Protein AF-A0A7V1MIM7-F1 (afdb_monomer)

Solvent-accessible surface area (backbone atoms only — not comparable to full-atom values): 6829 Å² total; per-residue (Å²): 138,88,78,86,82,73,76,49,73,64,59,56,59,68,43,43,69,55,54,52,49,53,50,52,50,54,49,50,52,48,52,52,50,52,51,54,49,52,50,52,53,50,52,49,53,52,54,48,50,62,66,38,64,39,76,46,80,47,79,52,63,40,91,90,75,66,45,70,33,32,37,33,34,32,40,29,71,54,37,43,52,69,46,45,54,48,16,46,55,50,18,54,52,48,23,72,74,68,77,45,57,48,42,24,21,58,46,51,81,45,67,39,74,66,21,54,51,51,21,62,74,73,64,41,77

Foldseek 3Di:
DDDDPCPDVVVVVVCVVVVVVVVVVVVVVVVVVVVVVVVVVVVVVVVLVVVFFDWDKDWAADPPPRFTEIEIEGEGQEADLVSLVVQLVVQVVVCVVPVGHYAGEYYHPYYDPRNVVNCVVSVYD

Radius of gyration: 30.37 Å; Cα contacts (8 Å, |Δi|>4): 146; chains: 1; bounding box: 54×40×95 Å

Nearest PDB structures (foldseek):
  5gkj-assembly1_B  TM=6.111E-01  e=5.422E-03  Thermococcus kodakarensis KOD1
  2vld-assembly1_B  TM=5.966E-01  e=1.556E-02  Pyrococcus abyssi
  8j4z-assembly1_J  TM=4.883E-01  e=6.646E-01  Homo sapiens
  2ook-assembly1_B  TM=3.977E-01  e=3.015E-01  Shewanella frigidimarina NCIMB 400
  8dgf-assembly1_C  TM=4.183E-01  e=8.098E-01  Escherichia coli

Sequence (125 aa):
MGVSASFSSTEELLALPGLMRELAEVQRRIVEQLSMLGEQVRALAEAQRRTEEQVRVLRGRRWTDDAEAYLIAEVSVGIGEDDVERAVRRAELLHRAIERPVIAAVAGRGITPQASALAREYGVW

Secondary structure (DSSP, 8-state):
--------HHHHHHHHHHHHHHHHHHHHHHHHHHHHHHHHHHHHHHHHHHHH-EEEEEEEE-TTT--EEEEEEEE-SSB-HHHHHHHHHHHHHHHHHHTS-EEEEEESS-B-HHHHHHHHHHT--

pLDDT: mean 88.86, std 13.01, range [38.78, 98.12]

Structure (mmCIF, N/CA/C/O backbone):
data_AF-A0A7V1MIM7-F1
#
_entry.id   AF-A0A7V1MIM7-F1
#
loop_
_atom_site.group_PDB
_atom_site.id
_atom_site.type_symbol
_atom_site.label_atom_id
_atom_site.label_alt_id
_atom_site.label_comp_id
_atom_site.label_asym_id
_atom_site.label_entity_id
_atom_site.label_seq_id
_atom_site.pdbx_PDB_ins_code
_atom_site.Cartn_x
_atom_site.Cartn_y
_atom_site.Cartn_z
_atom_site.occupancy
_atom_site.B_iso_or_equiv
_atom_site.auth_seq_id
_atom_site.auth_comp_id
_atom_site.auth_asym_id
_atom_site.auth_atom_id
_atom_site.pdbx_PDB_model_num
ATOM 1 N N . MET A 1 1 ? -34.531 23.961 67.089 1.00 38.78 1 MET A N 1
ATOM 2 C CA . MET A 1 1 ? -35.278 23.542 65.884 1.00 38.78 1 MET A CA 1
ATOM 3 C C . MET A 1 1 ? -34.249 23.446 64.762 1.00 38.78 1 MET A C 1
ATOM 5 O O . MET A 1 1 ? -33.811 24.477 64.296 1.00 38.78 1 MET A O 1
ATOM 9 N N . GLY A 1 2 ? -33.643 22.313 64.422 1.00 48.19 2 GLY A N 1
ATOM 10 C CA . GLY A 1 2 ? -34.145 20.947 64.453 1.00 48.19 2 GLY A CA 1
ATOM 11 C C . GLY A 1 2 ? -34.719 20.599 63.085 1.00 48.19 2 GLY A C 1
ATOM 12 O O . GLY A 1 2 ? -35.932 20.604 62.959 1.00 48.19 2 GLY A O 1
ATOM 13 N N . VAL A 1 3 ? -33.857 20.327 62.099 1.00 44.66 3 VAL A N 1
ATOM 14 C CA . VAL A 1 3 ? -34.144 19.387 61.006 1.00 44.66 3 VAL A CA 1
ATOM 15 C C . VAL A 1 3 ? -32.826 18.706 60.655 1.00 44.66 3 VAL A C 1
ATOM 17 O O . VAL A 1 3 ? -31.957 19.274 59.997 1.00 44.66 3 VAL A O 1
ATOM 20 N N . SER A 1 4 ? -32.669 17.497 61.181 1.00 47.22 4 SER A N 1
ATOM 21 C CA . SER A 1 4 ? -31.684 16.530 60.730 1.00 47.22 4 SER A CA 1
ATOM 22 C C . SER A 1 4 ? -31.950 16.220 59.261 1.00 47.22 4 SER A C 1
ATOM 24 O O . SER A 1 4 ? -33.015 15.713 58.925 1.00 47.22 4 SER A O 1
ATOM 26 N N . ALA A 1 5 ? -30.971 16.473 58.405 1.00 49.56 5 ALA A N 1
ATOM 27 C CA . ALA A 1 5 ? -30.821 15.744 57.152 1.00 49.56 5 ALA A CA 1
ATOM 28 C C . ALA A 1 5 ? -29.588 14.839 57.276 1.00 49.56 5 ALA A C 1
ATOM 30 O O . ALA A 1 5 ? -28.685 14.857 56.450 1.00 49.56 5 ALA A O 1
ATOM 31 N N . SER A 1 6 ? -29.522 14.082 58.373 1.00 53.44 6 SER A N 1
ATOM 32 C CA . SER A 1 6 ? -28.674 12.898 58.455 1.00 53.44 6 SER A CA 1
ATOM 33 C C . SER A 1 6 ? -29.432 11.775 57.756 1.00 53.44 6 SER A C 1
ATOM 35 O O . SER A 1 6 ? -30.101 10.981 58.412 1.00 53.44 6 SER A O 1
ATOM 37 N N . PHE A 1 7 ? -29.375 11.746 56.423 1.00 51.34 7 PHE A N 1
ATOM 38 C CA . PHE A 1 7 ? -29.535 10.474 55.726 1.00 51.34 7 PHE A CA 1
ATOM 39 C C . PHE A 1 7 ? -28.433 9.560 56.263 1.00 51.34 7 PHE A C 1
ATOM 41 O O . PHE A 1 7 ? -27.265 9.941 56.348 1.00 51.34 7 PHE A O 1
ATOM 48 N N . SER A 1 8 ? -28.850 8.426 56.807 1.00 58.12 8 SER A N 1
ATOM 49 C CA . SER A 1 8 ? -27.999 7.549 57.596 1.00 58.12 8 SER A CA 1
ATOM 50 C C . SER A 1 8 ? -26.944 6.916 56.688 1.00 58.12 8 SER A C 1
ATOM 52 O O . SER A 1 8 ? -27.306 6.353 55.658 1.00 58.12 8 SER A O 1
ATOM 54 N N . SER A 1 9 ? -25.661 6.910 57.073 1.00 66.25 9 SER A N 1
ATOM 55 C CA . SER A 1 9 ? -24.619 6.142 56.363 1.00 66.25 9 SER A CA 1
ATOM 56 C C . SER A 1 9 ? -25.009 4.671 56.159 1.00 66.25 9 SER A C 1
ATOM 58 O O . SER A 1 9 ? -24.482 4.012 55.271 1.00 66.25 9 SER A O 1
ATOM 60 N N . THR A 1 10 ? -25.957 4.154 56.946 1.00 71.12 10 THR A N 1
ATOM 61 C CA . THR A 1 10 ? -26.552 2.827 56.777 1.00 71.12 10 THR A CA 1
ATOM 62 C C . THR A 1 10 ? -27.440 2.719 55.529 1.00 71.12 10 THR A C 1
ATOM 64 O O . THR A 1 10 ? -27.402 1.689 54.867 1.00 71.12 10 THR A O 1
ATOM 67 N N . GLU A 1 11 ? -28.214 3.749 55.168 1.00 73.88 11 GLU A N 1
ATOM 68 C CA . GLU A 1 11 ? -29.023 3.763 53.934 1.00 73.88 11 GLU A CA 1
ATOM 69 C C . GLU A 1 11 ? -28.135 3.851 52.685 1.00 73.88 11 GLU A C 1
ATOM 71 O O . GLU A 1 11 ? -28.360 3.118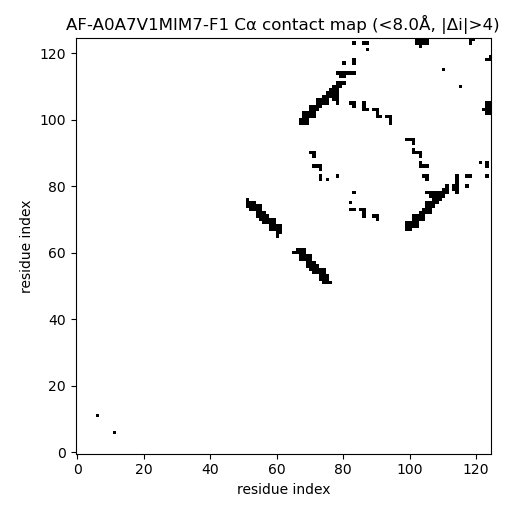 51.722 1.00 73.88 11 GLU A O 1
ATOM 76 N N . GLU A 1 12 ? -27.068 4.658 52.728 1.00 73.62 12 GLU A N 1
ATOM 77 C CA . GLU A 1 12 ? -26.043 4.690 51.674 1.00 73.62 12 GLU A CA 1
ATOM 78 C C . GLU A 1 12 ? -25.334 3.333 51.528 1.00 73.62 12 GLU A C 1
ATOM 80 O O . GLU A 1 12 ? -25.152 2.842 50.410 1.00 73.62 12 GLU A O 1
ATOM 85 N N . LEU A 1 13 ? -24.996 2.673 52.646 1.00 75.00 13 LEU A N 1
ATOM 86 C CA . LEU A 1 13 ? -24.378 1.343 52.624 1.00 75.00 13 LEU A CA 1
ATOM 87 C C . LEU A 1 13 ? -25.307 0.275 52.026 1.00 75.00 13 LEU A C 1
ATOM 89 O O . LEU A 1 13 ? -24.843 -0.634 51.340 1.00 75.00 13 LEU A O 1
ATOM 93 N N . LEU A 1 14 ? -26.616 0.378 52.279 1.00 82.94 14 LEU A N 1
ATOM 94 C CA . LEU A 1 14 ? -27.627 -0.538 51.744 1.00 82.94 14 LEU A CA 1
ATOM 95 C C . LEU A 1 14 ? -27.888 -0.313 50.244 1.00 82.94 14 LEU A C 1
ATOM 97 O O . LEU A 1 14 ? -28.267 -1.256 49.549 1.00 82.94 14 LEU A O 1
ATOM 101 N N . ALA A 1 15 ? -27.646 0.899 49.731 1.00 88.50 15 ALA A N 1
ATOM 102 C CA . ALA A 1 15 ? -27.783 1.237 48.313 1.00 88.50 15 ALA A CA 1
ATOM 103 C C . ALA A 1 15 ? -26.540 0.885 47.468 1.00 88.50 15 ALA A C 1
ATOM 105 O O . ALA A 1 15 ? -26.668 0.652 46.261 1.00 88.50 15 ALA A O 1
ATOM 106 N N . LEU A 1 16 ? -25.350 0.785 48.080 1.00 91.50 16 LEU A N 1
ATOM 107 C CA . LEU A 1 16 ? -24.085 0.461 47.399 1.00 91.50 16 LEU A CA 1
ATOM 108 C C . LEU A 1 16 ? -24.148 -0.773 46.476 1.00 91.50 16 LEU A C 1
ATOM 110 O O . LEU A 1 16 ? -23.654 -0.680 45.352 1.00 91.50 16 LEU A O 1
ATOM 114 N N . PRO A 1 17 ? -24.765 -1.912 46.854 1.00 92.69 17 PRO A N 1
ATOM 115 C CA . PRO A 1 17 ? -24.889 -3.066 45.959 1.00 92.69 17 PRO A CA 1
ATOM 116 C C . PRO A 1 17 ? -25.742 -2.795 44.710 1.00 92.69 17 PRO A C 1
ATOM 118 O O . PRO A 1 17 ? -25.591 -3.480 43.698 1.00 92.69 17 PRO A O 1
ATOM 121 N N . GLY A 1 18 ? -26.677 -1.843 44.780 1.00 92.50 18 GLY A N 1
ATOM 122 C CA . GLY A 1 18 ? -27.449 -1.371 43.629 1.00 92.50 18 GLY A CA 1
ATOM 123 C C . GLY A 1 18 ? -26.581 -0.527 42.699 1.00 92.50 18 GLY A C 1
ATOM 124 O O . GLY A 1 18 ? -26.446 -0.862 41.526 1.00 92.50 18 GLY A O 1
ATOM 125 N N . LEU A 1 19 ? -25.899 0.477 43.256 1.00 92.62 19 LEU A N 1
ATOM 126 C CA . LEU A 1 19 ? -24.992 1.363 42.515 1.00 92.62 19 LEU A CA 1
ATOM 127 C C . LEU A 1 19 ? -23.819 0.605 41.873 1.00 92.62 19 LEU A C 1
ATOM 129 O O . LEU A 1 19 ? -23.452 0.875 40.736 1.00 92.62 19 LEU A O 1
ATOM 133 N N . MET A 1 20 ? -23.249 -0.384 42.568 1.00 95.62 20 MET A N 1
ATOM 134 C CA . MET A 1 20 ? -22.201 -1.257 42.023 1.00 95.62 20 MET A CA 1
ATOM 135 C C . MET A 1 20 ? -22.708 -2.104 40.855 1.00 95.62 20 MET A C 1
ATOM 137 O O . MET A 1 20 ? -21.975 -2.306 39.888 1.00 95.62 20 MET A O 1
ATOM 141 N N . ARG A 1 21 ? -23.954 -2.593 40.916 1.00 95.38 21 ARG A N 1
ATOM 142 C CA . ARG A 1 21 ? -24.562 -3.334 39.803 1.00 95.38 21 ARG A CA 1
ATOM 143 C C . ARG A 1 21 ? -24.797 -2.432 38.602 1.00 95.38 21 ARG A C 1
ATOM 145 O O . ARG A 1 21 ? -24.417 -2.820 37.504 1.00 95.38 21 ARG A O 1
ATOM 152 N N . GLU A 1 22 ? -25.339 -1.240 38.824 1.00 96.06 22 GLU A N 1
ATOM 153 C CA . GLU A 1 22 ? -25.565 -0.246 37.775 1.00 96.06 22 GLU A CA 1
ATOM 154 C C . GLU A 1 22 ? -24.244 0.186 37.120 1.00 96.06 22 GLU A C 1
ATOM 156 O O . GLU A 1 22 ? -24.118 0.157 35.896 1.00 96.06 22 GLU A O 1
ATOM 161 N N . LEU A 1 23 ? -23.207 0.467 37.919 1.00 96.62 23 LEU A N 1
ATOM 162 C CA . LEU A 1 23 ? -21.868 0.770 37.413 1.00 96.62 23 LEU A CA 1
ATOM 163 C C . LEU A 1 23 ? -21.288 -0.395 36.604 1.00 96.62 23 LEU A C 1
ATOM 165 O O . LEU A 1 23 ? -20.739 -0.170 35.527 1.00 96.62 23 LEU A O 1
ATOM 169 N N . ALA A 1 24 ? -21.415 -1.632 37.091 1.00 95.56 24 ALA A N 1
ATOM 170 C CA . ALA A 1 24 ? -20.947 -2.812 36.369 1.00 95.56 24 ALA A CA 1
ATOM 171 C C . ALA A 1 24 ? -21.685 -2.991 35.033 1.00 95.56 24 ALA A C 1
ATOM 173 O O . ALA A 1 24 ? -21.092 -3.433 34.053 1.00 95.56 24 ALA A O 1
ATOM 174 N N . GLU A 1 25 ? -22.966 -2.641 34.972 1.00 97.25 25 GLU A N 1
ATOM 175 C CA . GLU A 1 25 ? -23.783 -2.710 33.761 1.00 97.25 25 GLU A CA 1
ATOM 176 C C . GLU A 1 25 ? -23.379 -1.646 32.738 1.00 97.25 25 GLU A C 1
ATOM 178 O O . GLU A 1 25 ? -23.174 -1.958 31.563 1.00 97.25 25 GLU A O 1
ATOM 183 N N . VAL A 1 26 ? -23.160 -0.412 33.199 1.00 97.69 26 VAL A N 1
ATOM 184 C CA . VAL A 1 26 ? -22.608 0.672 32.379 1.00 97.69 26 VAL A CA 1
ATOM 185 C C . VAL A 1 26 ? -21.212 0.304 31.871 1.00 97.69 26 VAL A C 1
ATOM 187 O O . VAL A 1 26 ? -20.938 0.460 30.683 1.00 97.69 26 VAL A O 1
ATOM 190 N N . GLN A 1 27 ? -20.343 -0.248 32.724 1.00 96.94 27 GLN A N 1
ATOM 191 C CA . GLN A 1 27 ? -19.011 -0.709 32.322 1.00 96.94 27 GLN A CA 1
ATOM 192 C C . GLN A 1 27 ? -19.072 -1.835 31.287 1.00 96.94 27 GLN A C 1
ATOM 194 O O . GLN A 1 27 ? -18.343 -1.770 30.298 1.00 96.94 27 GLN A O 1
ATOM 199 N N . ARG A 1 28 ? -19.951 -2.835 31.464 1.00 97.50 28 ARG A N 1
ATOM 200 C CA . ARG A 1 28 ? -20.160 -3.899 30.466 1.00 97.50 28 ARG A CA 1
ATOM 201 C C . ARG A 1 28 ? -20.544 -3.309 29.112 1.00 97.50 28 ARG A C 1
ATOM 203 O O . ARG A 1 28 ? -19.900 -3.619 28.115 1.00 97.50 28 ARG A O 1
ATOM 210 N N . ARG A 1 29 ? -21.509 -2.386 29.097 1.00 97.81 29 ARG A N 1
ATOM 211 C CA . ARG A 1 29 ? -21.958 -1.720 27.869 1.00 97.81 29 ARG A CA 1
ATOM 212 C C . ARG A 1 29 ? -20.844 -0.911 27.201 1.00 97.81 29 ARG A C 1
ATOM 214 O O . ARG A 1 29 ? -20.731 -0.931 25.980 1.00 97.81 29 ARG A O 1
ATOM 221 N N . ILE A 1 30 ? -19.998 -0.235 27.982 1.00 97.88 30 ILE A N 1
ATOM 222 C CA . ILE A 1 30 ? -18.830 0.490 27.459 1.00 97.88 30 ILE A CA 1
ATOM 223 C C . ILE A 1 30 ? -17.834 -0.477 26.816 1.00 97.88 30 ILE A C 1
ATOM 225 O O . ILE A 1 30 ? -17.369 -0.215 25.710 1.00 97.88 30 ILE A O 1
ATOM 229 N N . VAL A 1 31 ? -17.511 -1.593 27.476 1.00 97.88 31 VAL A N 1
ATOM 230 C CA . VAL A 1 31 ? -16.589 -2.599 26.923 1.00 97.88 31 VAL A CA 1
ATOM 231 C C . VAL A 1 31 ? -17.135 -3.163 25.612 1.00 97.88 31 VAL A C 1
ATOM 233 O O . VAL A 1 31 ? -16.403 -3.214 24.628 1.00 97.88 31 VAL A O 1
ATOM 236 N N . GLU A 1 32 ? -18.425 -3.496 25.561 1.00 97.81 32 GLU A N 1
ATOM 237 C CA . GLU A 1 32 ? -19.090 -3.957 24.338 1.00 97.81 32 GLU A CA 1
ATOM 238 C C . GLU A 1 32 ? -19.012 -2.911 23.213 1.00 97.81 32 GLU A C 1
ATOM 240 O O . GLU A 1 32 ? -18.650 -3.237 22.082 1.00 97.81 32 GLU A O 1
ATOM 245 N N . GLN A 1 33 ? -19.278 -1.636 23.516 1.00 97.69 33 GLN A N 1
ATOM 246 C CA . GLN A 1 33 ? -19.164 -0.544 22.543 1.00 97.69 33 GLN A CA 1
ATOM 247 C C . GLN A 1 33 ? -17.726 -0.347 22.046 1.00 97.69 33 GLN A C 1
ATOM 249 O O . GLN A 1 33 ? -17.521 -0.116 20.854 1.00 97.69 33 GLN A O 1
ATOM 254 N N . LEU A 1 34 ? -16.730 -0.461 22.927 1.00 97.94 34 LEU A N 1
ATOM 255 C CA . LEU A 1 34 ? -15.316 -0.381 22.557 1.00 97.94 34 LEU A CA 1
ATOM 256 C C . LEU A 1 34 ? -14.895 -1.555 21.670 1.00 97.94 34 LEU A C 1
ATOM 258 O O . LEU A 1 34 ? -14.150 -1.347 20.712 1.00 97.94 34 LEU A O 1
ATOM 262 N N . SER A 1 35 ? -15.389 -2.766 21.939 1.00 97.56 35 SER A N 1
ATOM 263 C CA . SER A 1 35 ? -15.160 -3.930 21.079 1.00 97.56 35 SER A CA 1
ATOM 264 C C . SER A 1 35 ? -15.742 -3.716 19.682 1.00 97.56 35 SER A C 1
ATOM 266 O O . SER A 1 35 ? -15.019 -3.875 18.699 1.00 97.56 35 SER A O 1
ATOM 268 N N . MET A 1 36 ? -16.996 -3.261 19.590 1.00 97.62 36 MET A N 1
ATOM 269 C CA . MET A 1 36 ? -17.646 -2.945 18.311 1.00 97.62 36 MET A CA 1
ATOM 270 C C . MET A 1 36 ? -16.892 -1.859 17.533 1.00 97.62 36 MET A C 1
ATOM 272 O O . MET A 1 36 ? -16.651 -2.001 16.334 1.00 97.62 36 MET A O 1
ATOM 276 N N . LEU A 1 37 ? -16.473 -0.786 18.210 1.00 97.75 37 LEU A N 1
ATOM 277 C CA . LEU A 1 37 ? -15.674 0.272 17.591 1.00 97.75 37 LEU A CA 1
ATOM 278 C C . LEU A 1 37 ? -14.323 -0.265 17.100 1.00 97.75 37 LEU A C 1
ATOM 280 O O . LEU A 1 37 ? -13.884 0.074 16.003 1.00 97.75 37 LEU A O 1
ATOM 284 N N . GLY A 1 38 ? -13.676 -1.131 17.883 1.00 97.31 38 GLY A N 1
ATOM 285 C CA . GLY A 1 38 ? -12.426 -1.783 17.503 1.00 97.31 38 GLY A CA 1
ATOM 286 C C . GLY A 1 38 ? -12.559 -2.610 16.222 1.00 97.31 38 GLY A C 1
ATOM 287 O O . GLY A 1 38 ? -11.684 -2.550 15.357 1.00 97.31 38 GLY A O 1
ATOM 288 N N . GLU A 1 39 ? -13.665 -3.337 16.058 1.00 97.69 39 GLU A N 1
ATOM 289 C CA . GLU A 1 39 ? -13.962 -4.075 14.825 1.00 97.69 39 GLU A CA 1
ATOM 290 C C . GLU A 1 39 ? -14.214 -3.143 13.638 1.00 97.69 39 GLU A C 1
ATOM 292 O O . GLU A 1 39 ? -13.652 -3.354 12.562 1.00 97.69 39 GLU A O 1
ATOM 297 N N . GLN A 1 40 ? -14.984 -2.069 13.833 1.00 97.31 40 GLN A N 1
ATOM 298 C CA . GLN A 1 40 ? -15.237 -1.071 12.790 1.00 97.31 40 GLN A CA 1
ATOM 299 C C . GLN A 1 40 ? -13.950 -0.388 12.316 1.00 97.31 40 GLN A C 1
ATOM 301 O O . GLN A 1 40 ? -13.753 -0.215 11.114 1.00 97.31 40 GLN A O 1
ATOM 306 N N . VAL A 1 41 ? -13.048 -0.042 13.238 1.00 97.06 41 VAL A N 1
ATOM 307 C CA . VAL A 1 41 ? -11.743 0.546 12.905 1.00 97.06 41 VAL A CA 1
ATOM 308 C C . VAL A 1 41 ? -10.887 -0.436 12.103 1.00 97.06 41 VAL A C 1
ATOM 310 O O . VAL A 1 41 ? -10.277 -0.031 11.115 1.00 97.06 41 VAL A O 1
ATOM 313 N N . ARG A 1 42 ? -10.866 -1.727 12.464 1.00 94.50 42 ARG A N 1
ATOM 314 C CA . ARG A 1 42 ? -10.153 -2.751 11.676 1.00 94.50 42 ARG A CA 1
ATOM 315 C C . ARG A 1 42 ? -10.739 -2.899 10.276 1.00 94.50 42 ARG A C 1
ATOM 317 O O . ARG A 1 42 ? -9.986 -2.886 9.307 1.00 94.50 42 ARG A O 1
ATOM 324 N N . ALA A 1 43 ? -12.064 -2.970 10.162 1.00 93.69 43 ALA A N 1
ATOM 325 C CA . ALA A 1 43 ? -12.744 -3.062 8.874 1.00 93.69 43 ALA A CA 1
ATOM 326 C C . ALA A 1 43 ? -12.453 -1.840 7.987 1.00 93.69 43 ALA A C 1
ATOM 328 O O . ALA A 1 43 ? -12.194 -1.988 6.793 1.00 93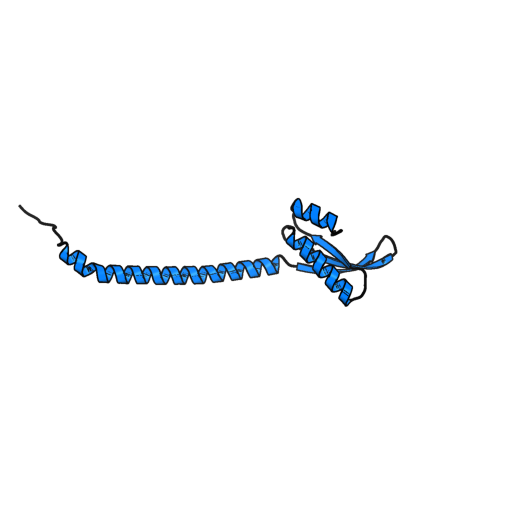.69 43 ALA A O 1
ATOM 329 N N . LEU A 1 44 ? -12.434 -0.636 8.571 1.00 91.69 44 LEU A N 1
ATOM 330 C CA . LEU A 1 44 ? -12.076 0.586 7.857 1.00 91.69 44 LEU A CA 1
ATOM 331 C C . LEU A 1 44 ? -10.611 0.570 7.406 1.00 91.69 44 LEU A C 1
ATOM 333 O O . LEU A 1 44 ? -10.337 0.892 6.255 1.00 91.69 44 LEU A O 1
ATOM 337 N N . ALA A 1 45 ? -9.684 0.145 8.267 1.00 83.62 45 ALA A N 1
ATOM 338 C CA . ALA A 1 45 ? -8.270 0.030 7.916 1.00 83.62 45 ALA A CA 1
ATOM 339 C C . ALA A 1 45 ? -8.036 -0.982 6.778 1.00 83.62 45 ALA A C 1
ATOM 341 O O . ALA A 1 45 ? -7.215 -0.751 5.892 1.00 83.62 45 ALA A O 1
ATOM 342 N N . GLU A 1 46 ? -8.774 -2.093 6.758 1.00 83.00 46 GLU A N 1
ATOM 343 C CA . GLU A 1 46 ? -8.720 -3.069 5.666 1.00 83.00 46 GLU A CA 1
ATOM 344 C C . GLU A 1 46 ? -9.327 -2.535 4.368 1.00 83.00 46 GLU A C 1
ATOM 346 O O . GLU A 1 46 ? -8.742 -2.708 3.298 1.00 83.00 46 GLU A O 1
ATOM 351 N N . ALA A 1 47 ? -10.480 -1.868 4.444 1.00 78.62 47 ALA A N 1
ATOM 352 C CA . ALA A 1 47 ? -11.108 -1.238 3.286 1.00 78.62 47 ALA A CA 1
ATOM 353 C C . ALA A 1 47 ? -10.215 -0.136 2.692 1.00 78.62 47 ALA A C 1
ATOM 355 O O . ALA A 1 47 ? -10.085 -0.028 1.469 1.00 78.62 47 ALA A O 1
ATOM 356 N N . GLN A 1 48 ? -9.553 0.636 3.554 1.00 77.25 48 GLN A N 1
ATOM 357 C CA . GLN A 1 48 ? -8.593 1.654 3.159 1.00 77.25 48 GLN 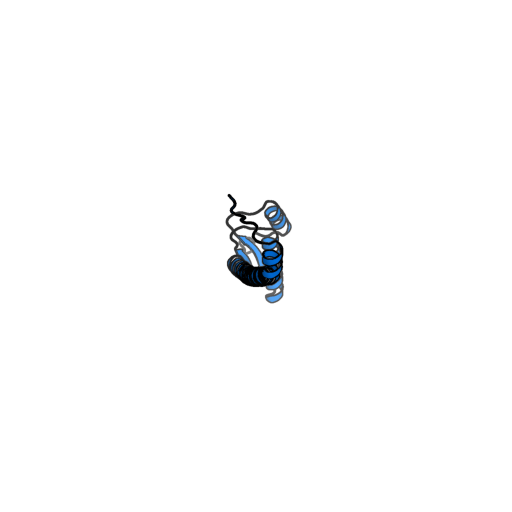A CA 1
ATOM 358 C C . GLN A 1 48 ? -7.371 1.022 2.482 1.00 77.25 48 GLN A C 1
ATOM 360 O O . GLN A 1 48 ? -7.081 1.381 1.344 1.00 77.25 48 GLN A O 1
ATOM 365 N N . ARG A 1 49 ? -6.753 -0.005 3.087 1.00 72.94 49 ARG A N 1
ATOM 366 C CA . ARG A 1 49 ? -5.636 -0.748 2.476 1.00 72.94 49 ARG A CA 1
ATOM 367 C C . ARG A 1 49 ? -6.005 -1.296 1.091 1.00 72.94 49 ARG A C 1
ATOM 369 O O . ARG A 1 49 ? -5.251 -1.127 0.144 1.00 72.94 49 ARG A O 1
ATOM 376 N N . ARG A 1 50 ? -7.193 -1.891 0.930 1.00 70.81 50 ARG A N 1
ATOM 377 C CA . ARG A 1 50 ? -7.664 -2.385 -0.382 1.00 70.81 50 ARG A CA 1
ATOM 378 C C . ARG A 1 50 ? -7.835 -1.279 -1.422 1.00 70.81 50 ARG A C 1
ATOM 380 O O . ARG A 1 50 ? -7.670 -1.536 -2.609 1.00 70.81 50 ARG A O 1
ATOM 387 N N . THR A 1 51 ? -8.205 -0.077 -0.991 1.00 65.31 51 THR A N 1
ATOM 388 C CA . THR A 1 51 ? -8.354 1.077 -1.887 1.00 65.31 51 THR A CA 1
ATOM 389 C C . THR A 1 51 ? -6.992 1.660 -2.270 1.00 65.31 51 THR A C 1
ATOM 391 O O . THR A 1 51 ? -6.824 2.123 -3.395 1.00 65.31 51 THR A O 1
ATOM 394 N N . GLU A 1 52 ? -6.024 1.611 -1.353 1.00 66.50 52 GLU A N 1
ATOM 395 C CA . GLU A 1 52 ? -4.658 2.118 -1.531 1.00 66.50 52 GLU A CA 1
ATOM 396 C C . GLU A 1 52 ? -3.749 1.167 -2.327 1.00 66.50 52 GLU A C 1
ATOM 398 O O . GLU A 1 52 ? -2.763 1.618 -2.898 1.00 66.50 52 GLU A O 1
ATOM 403 N N . GLU A 1 53 ? -4.080 -0.123 -2.413 1.00 68.69 53 GLU A N 1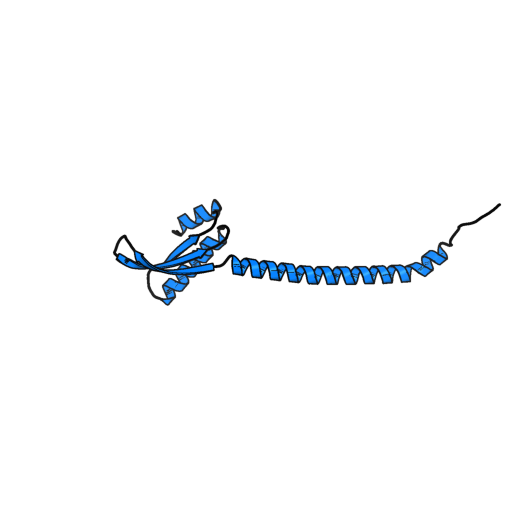
ATOM 404 C CA . GLU A 1 53 ? -3.276 -1.148 -3.091 1.00 68.69 53 GLU A CA 1
ATOM 405 C C . GLU A 1 53 ? -3.812 -1.487 -4.497 1.00 68.69 53 GLU A C 1
ATOM 407 O O . GLU A 1 53 ? -4.230 -2.618 -4.769 1.00 68.69 53 GLU A O 1
ATOM 412 N N . GLN A 1 54 ? -3.812 -0.522 -5.424 1.00 77.94 54 GLN A N 1
ATOM 413 C CA . GLN A 1 54 ? -4.156 -0.803 -6.823 1.00 77.94 54 GLN A CA 1
ATOM 414 C C . GLN A 1 54 ? -2.924 -1.201 -7.639 1.00 77.94 54 GLN A C 1
ATOM 416 O O . GLN A 1 54 ? -2.063 -0.370 -7.913 1.00 77.94 54 GLN A O 1
ATOM 421 N N . VAL A 1 55 ? -2.896 -2.445 -8.128 1.00 83.31 55 VAL A N 1
ATOM 422 C CA . VAL A 1 55 ? -1.908 -2.884 -9.125 1.00 83.31 55 VAL A CA 1
ATOM 423 C C . VAL A 1 55 ? -2.446 -2.739 -10.525 1.00 83.31 55 VAL A C 1
ATOM 425 O O . VAL A 1 55 ? -3.533 -3.222 -10.847 1.00 83.31 55 VAL A O 1
ATOM 428 N N . ARG A 1 56 ? -1.630 -2.147 -11.391 1.00 89.19 56 ARG A N 1
ATOM 429 C CA . ARG A 1 56 ? -1.847 -2.163 -12.834 1.00 89.19 56 ARG A CA 1
ATOM 430 C C . ARG A 1 56 ? -0.704 -2.876 -13.522 1.00 89.19 56 ARG A C 1
ATOM 432 O O . ARG A 1 56 ? 0.456 -2.611 -13.232 1.00 89.19 56 ARG A O 1
ATOM 439 N N . VAL A 1 57 ? -1.053 -3.750 -14.459 1.00 91.19 57 VAL A N 1
ATOM 440 C CA . VAL A 1 57 ? -0.091 -4.413 -15.335 1.00 91.19 57 VAL A CA 1
ATOM 441 C C . VAL A 1 57 ? -0.266 -3.848 -16.735 1.00 91.19 57 VAL A C 1
ATOM 443 O O . VAL A 1 57 ? -1.358 -3.918 -17.300 1.00 91.19 57 VAL A O 1
ATOM 446 N N . LEU A 1 58 ? 0.797 -3.283 -17.295 1.00 93.19 58 LEU A N 1
ATOM 447 C CA . LEU A 1 58 ? 0.840 -2.822 -18.679 1.00 93.19 58 LEU A CA 1
ATOM 448 C C . LEU A 1 58 ? 1.819 -3.689 -19.463 1.00 93.19 58 LEU A C 1
ATOM 450 O O . LEU A 1 58 ? 2.835 -4.124 -18.932 1.00 93.19 58 LEU A O 1
ATOM 454 N N . ARG A 1 59 ? 1.521 -3.920 -20.739 1.00 94.94 59 ARG A N 1
ATOM 455 C CA . ARG A 1 59 ? 2.413 -4.583 -21.694 1.00 94.94 59 ARG A CA 1
ATOM 456 C C . ARG A 1 59 ? 2.815 -3.568 -22.751 1.00 94.94 59 ARG A C 1
ATOM 458 O O . ARG A 1 59 ? 1.959 -2.845 -23.257 1.00 94.94 59 ARG A O 1
ATOM 465 N N . GLY A 1 60 ? 4.092 -3.531 -23.101 1.00 93.31 60 GLY A N 1
ATOM 466 C CA . GLY A 1 60 ? 4.605 -2.607 -24.103 1.00 93.31 60 GLY A CA 1
ATOM 467 C C . GLY A 1 60 ? 5.955 -3.031 -24.660 1.00 93.31 60 GLY A C 1
ATOM 468 O O . GLY A 1 60 ? 6.431 -4.140 -24.419 1.00 93.31 60 GLY A O 1
ATOM 469 N N . ARG A 1 61 ? 6.567 -2.123 -25.421 1.00 92.38 61 ARG A N 1
ATOM 470 C CA . ARG A 1 61 ? 7.928 -2.263 -25.943 1.00 92.38 61 ARG A CA 1
ATOM 471 C C . ARG A 1 61 ? 8.822 -1.213 -25.309 1.00 92.38 61 ARG A C 1
ATOM 473 O O . ARG A 1 61 ? 8.414 -0.062 -25.152 1.00 92.38 61 ARG A O 1
ATOM 480 N N . ARG A 1 62 ? 10.027 -1.614 -24.926 1.00 87.50 62 ARG A N 1
ATOM 481 C CA . ARG A 1 62 ? 11.015 -0.727 -24.322 1.00 87.50 62 ARG A CA 1
ATOM 482 C C . ARG A 1 62 ? 11.699 0.094 -25.412 1.00 87.50 62 ARG A C 1
ATOM 484 O O . ARG A 1 62 ? 12.165 -0.455 -26.403 1.00 87.50 62 ARG A O 1
ATOM 491 N N . TRP A 1 63 ? 11.808 1.409 -25.216 1.00 85.69 63 TRP A N 1
ATOM 492 C CA . TRP A 1 63 ? 12.380 2.304 -26.232 1.00 85.69 63 TRP A CA 1
ATOM 493 C C . TRP A 1 63 ? 13.858 2.027 -26.542 1.00 85.69 63 TRP A C 1
ATOM 495 O O . TRP A 1 63 ? 14.349 2.458 -27.578 1.00 85.69 63 TRP A O 1
ATOM 505 N N . THR A 1 64 ? 14.593 1.370 -25.636 1.00 86.62 64 THR A N 1
ATOM 506 C CA . THR A 1 64 ? 16.055 1.239 -25.748 1.00 86.62 64 THR A CA 1
ATOM 507 C C . THR A 1 64 ? 16.458 0.179 -26.758 1.00 86.62 64 THR A C 1
ATOM 509 O O . THR A 1 64 ? 17.530 0.271 -27.343 1.00 86.62 64 THR A O 1
ATOM 512 N N . ASP A 1 65 ? 15.627 -0.845 -26.923 1.00 89.75 65 ASP A N 1
ATOM 513 C CA . ASP A 1 65 ? 15.959 -2.061 -27.665 1.00 89.75 65 ASP A CA 1
ATOM 514 C C . ASP A 1 65 ? 14.739 -2.733 -28.315 1.00 89.75 65 ASP A C 1
ATOM 516 O O . ASP A 1 65 ? 14.840 -3.862 -28.787 1.00 89.75 65 ASP A O 1
ATOM 520 N N . ASP A 1 66 ? 13.584 -2.061 -28.328 1.00 89.56 66 ASP A N 1
ATOM 521 C CA . ASP A 1 66 ? 12.295 -2.557 -28.836 1.00 89.56 66 ASP A CA 1
ATOM 522 C C . ASP A 1 66 ? 11.824 -3.887 -28.208 1.00 89.56 66 ASP A C 1
ATOM 524 O O . ASP A 1 66 ? 10.879 -4.530 -28.679 1.00 89.56 66 ASP A O 1
ATOM 528 N N . ALA A 1 67 ? 12.457 -4.302 -27.106 1.00 88.12 67 ALA A N 1
ATOM 529 C CA . ALA A 1 67 ? 12.141 -5.544 -26.430 1.00 88.12 67 ALA A CA 1
ATOM 530 C C . ALA A 1 67 ? 10.772 -5.451 -25.755 1.00 88.12 67 ALA A C 1
ATOM 532 O O . ALA A 1 67 ? 10.405 -4.438 -25.153 1.00 88.12 67 ALA A O 1
ATOM 533 N N . GLU A 1 68 ? 10.013 -6.538 -25.830 1.00 92.69 68 GLU A N 1
ATOM 534 C CA . GLU A 1 68 ? 8.740 -6.642 -25.137 1.00 92.69 68 GLU A CA 1
ATOM 535 C C . GLU A 1 68 ? 8.947 -6.703 -23.620 1.00 92.69 68 GLU A C 1
ATOM 537 O O . GLU A 1 68 ? 9.712 -7.527 -23.115 1.00 92.69 68 GLU A O 1
ATOM 542 N N . ALA A 1 69 ? 8.236 -5.841 -22.899 1.00 93.25 69 ALA A N 1
ATOM 543 C CA . ALA A 1 69 ? 8.325 -5.723 -21.455 1.00 93.25 69 ALA A CA 1
ATOM 544 C C . ALA A 1 69 ? 6.943 -5.509 -20.836 1.00 93.25 69 ALA A C 1
ATOM 546 O O . ALA A 1 69 ? 6.002 -5.024 -21.475 1.00 93.25 69 ALA A O 1
ATOM 547 N N . TYR A 1 70 ? 6.844 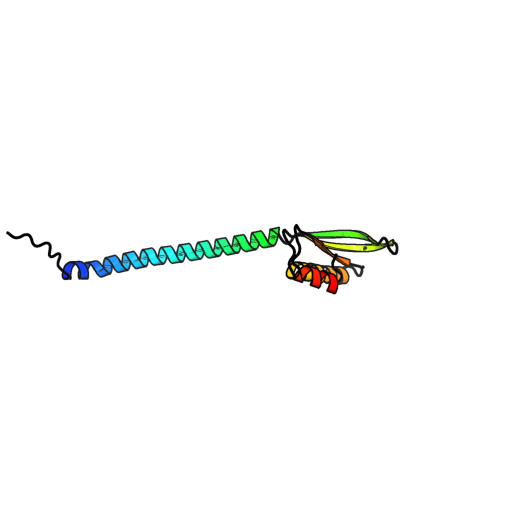-5.866 -19.565 1.00 95.44 70 TYR A N 1
ATOM 548 C CA . TYR A 1 70 ? 5.687 -5.583 -18.734 1.00 95.44 70 TYR A CA 1
ATOM 549 C C . TYR A 1 70 ? 6.060 -4.530 -17.695 1.00 95.44 70 TYR A C 1
ATOM 551 O O . TYR A 1 70 ? 7.196 -4.484 -17.237 1.00 95.44 70 TYR A O 1
ATOM 559 N N . LEU A 1 71 ? 5.107 -3.690 -17.317 1.00 94.50 71 LEU A N 1
ATOM 560 C CA . LEU A 1 71 ? 5.218 -2.762 -16.199 1.00 94.50 71 LEU A CA 1
ATOM 561 C C . LEU A 1 71 ? 4.190 -3.177 -15.153 1.00 94.50 71 LEU A C 1
ATOM 563 O O . LEU A 1 71 ? 3.011 -3.302 -15.486 1.00 94.50 71 LEU A O 1
ATOM 567 N N . ILE A 1 72 ? 4.619 -3.362 -13.911 1.00 94.81 72 ILE A N 1
ATOM 568 C CA . ILE A 1 72 ? 3.728 -3.432 -12.754 1.00 94.81 72 ILE A CA 1
ATOM 569 C C . ILE A 1 72 ? 3.827 -2.108 -12.018 1.00 94.81 72 ILE A C 1
ATOM 571 O O . ILE A 1 72 ? 4.897 -1.762 -11.530 1.00 94.81 72 ILE A O 1
ATOM 575 N N . ALA A 1 73 ? 2.709 -1.394 -11.932 1.00 93.38 73 ALA A N 1
ATOM 576 C CA . ALA A 1 73 ? 2.600 -0.157 -11.178 1.00 93.38 73 ALA A CA 1
ATOM 577 C C . ALA A 1 73 ? 1.739 -0.369 -9.929 1.00 93.38 73 ALA A C 1
ATOM 579 O O . ALA A 1 73 ? 0.569 -0.742 -10.051 1.00 93.38 73 ALA A O 1
ATOM 580 N N . GLU A 1 74 ? 2.313 -0.103 -8.758 1.00 92.25 74 GLU A N 1
ATOM 581 C CA . GLU A 1 74 ? 1.577 0.113 -7.511 1.00 92.25 74 GLU A CA 1
ATOM 582 C C . GLU A 1 74 ? 1.086 1.558 -7.477 1.00 92.25 74 GLU A C 1
ATOM 584 O O . GLU A 1 74 ? 1.884 2.491 -7.577 1.00 92.25 74 GLU A O 1
ATOM 589 N N . VAL A 1 75 ? -0.223 1.759 -7.356 1.00 89.50 75 VAL A N 1
ATOM 590 C CA . VAL A 1 75 ? -0.825 3.093 -7.331 1.00 89.50 75 VAL A CA 1
ATOM 591 C C . VAL A 1 75 ? -1.480 3.331 -5.980 1.00 89.50 75 VAL A C 1
ATOM 593 O O . VAL A 1 75 ? -2.499 2.713 -5.676 1.00 89.50 75 VAL A O 1
ATOM 596 N N . SER A 1 76 ? -0.923 4.269 -5.215 1.00 85.88 76 SER A N 1
ATOM 597 C CA . SER A 1 76 ? -1.371 4.630 -3.871 1.00 85.88 76 SER A CA 1
ATOM 598 C C . SER A 1 76 ? -1.587 6.143 -3.731 1.00 85.88 76 SER A C 1
ATOM 600 O O . SER A 1 76 ? -1.205 6.950 -4.580 1.00 85.88 76 SER A O 1
ATOM 602 N N . VAL A 1 77 ? -2.246 6.576 -2.650 1.00 84.25 77 VAL A N 1
ATOM 603 C CA . VAL A 1 77 ? -2.454 8.013 -2.384 1.00 84.25 77 VAL A CA 1
ATOM 604 C C . VAL A 1 77 ? -1.127 8.722 -2.078 1.00 84.25 77 VAL A C 1
ATOM 606 O O . VAL A 1 77 ? -0.943 9.876 -2.479 1.00 84.25 77 VAL A O 1
ATOM 609 N N . GLY A 1 78 ? -0.201 8.037 -1.410 1.00 88.69 78 GLY A N 1
ATOM 610 C CA . GLY A 1 78 ? 1.165 8.474 -1.143 1.00 88.69 78 GLY A CA 1
ATOM 611 C C . GLY A 1 78 ? 2.080 7.258 -1.028 1.00 88.69 78 GLY A C 1
ATOM 612 O O . GLY A 1 78 ? 1.628 6.200 -0.605 1.00 88.69 78 GLY A O 1
ATOM 613 N N . ILE A 1 79 ? 3.337 7.415 -1.432 1.00 93.69 79 ILE A N 1
ATOM 614 C CA . ILE A 1 79 ? 4.288 6.315 -1.609 1.00 93.69 79 ILE A CA 1
ATOM 615 C C . ILE A 1 79 ? 5.216 6.228 -0.393 1.00 93.69 79 ILE A C 1
ATOM 617 O O . ILE A 1 79 ? 5.991 7.157 -0.134 1.00 93.69 79 ILE A O 1
ATOM 621 N N . GLY A 1 80 ? 5.146 5.103 0.319 1.00 94.56 80 GLY A N 1
ATOM 622 C CA . GLY A 1 80 ? 6.080 4.692 1.369 1.00 94.56 80 GLY A CA 1
ATOM 623 C C . GLY A 1 80 ? 7.030 3.573 0.922 1.00 94.56 80 GLY A C 1
ATOM 624 O O . GLY A 1 80 ? 6.971 3.098 -0.210 1.00 94.56 80 GLY A O 1
ATOM 625 N N . GLU A 1 81 ? 7.925 3.147 1.818 1.00 95.25 81 GLU A N 1
ATOM 626 C CA . GLU A 1 81 ? 8.881 2.053 1.558 1.00 95.25 81 GLU A CA 1
ATOM 627 C C . GLU A 1 81 ? 8.150 0.747 1.223 1.00 95.25 81 GLU A C 1
ATOM 629 O O . GLU A 1 81 ? 8.480 0.090 0.236 1.00 95.25 81 GLU A O 1
ATOM 634 N N . ASP A 1 82 ? 7.073 0.454 1.959 1.00 92.44 82 ASP A N 1
ATOM 635 C CA . ASP A 1 82 ? 6.213 -0.707 1.722 1.00 92.44 82 ASP A CA 1
ATOM 636 C C . ASP A 1 82 ? 5.690 -0.769 0.282 1.00 92.44 82 ASP A C 1
ATOM 638 O O . ASP A 1 82 ? 5.587 -1.860 -0.276 1.00 92.44 82 ASP A O 1
ATOM 642 N N . ASP A 1 83 ? 5.367 0.372 -0.338 1.00 92.69 83 ASP A N 1
ATOM 643 C CA . ASP A 1 83 ? 4.858 0.425 -1.714 1.00 92.69 83 ASP A CA 1
ATOM 644 C C . ASP A 1 83 ? 5.939 0.070 -2.732 1.00 92.69 83 ASP A C 1
ATOM 646 O O . ASP A 1 83 ? 5.680 -0.683 -3.672 1.00 92.69 83 ASP A O 1
ATOM 650 N N . VAL A 1 84 ? 7.165 0.547 -2.511 1.00 96.06 84 VAL A N 1
ATOM 651 C CA . VAL A 1 84 ? 8.331 0.218 -3.343 1.00 96.06 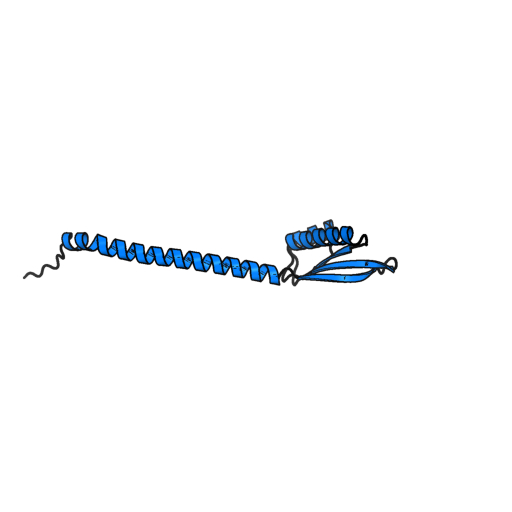84 VAL A CA 1
ATOM 652 C C . VAL A 1 84 ? 8.635 -1.269 -3.239 1.00 96.06 84 VAL A C 1
ATOM 654 O O . VAL A 1 84 ? 8.738 -1.957 -4.254 1.00 96.06 84 VAL A O 1
ATOM 657 N N . GLU A 1 85 ? 8.710 -1.800 -2.020 1.00 95.38 85 GLU A N 1
ATOM 658 C CA . GLU A 1 85 ? 8.951 -3.223 -1.821 1.00 95.38 85 GLU A CA 1
ATOM 659 C C . GLU A 1 85 ? 7.833 -4.086 -2.423 1.00 95.38 85 GLU A C 1
ATOM 661 O O . GLU A 1 85 ? 8.087 -5.161 -2.970 1.00 95.38 85 GLU A O 1
ATOM 666 N N . ARG A 1 86 ? 6.573 -3.640 -2.327 1.00 93.31 86 ARG A N 1
ATOM 667 C CA . ARG A 1 86 ? 5.422 -4.330 -2.926 1.00 93.31 86 ARG A CA 1
ATOM 668 C C . ARG A 1 86 ? 5.555 -4.373 -4.447 1.00 93.31 86 ARG A C 1
ATOM 670 O O . ARG A 1 86 ? 5.410 -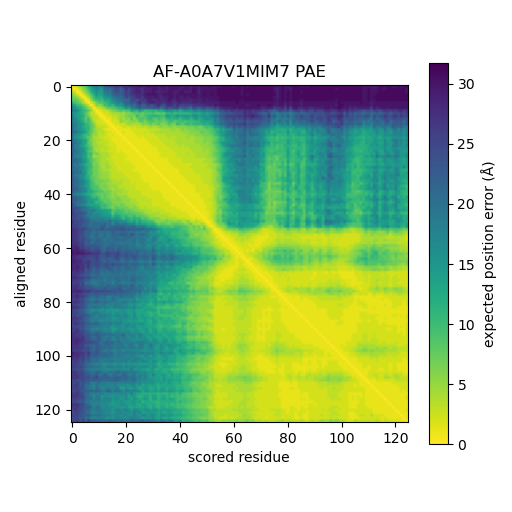5.458 -5.014 1.00 93.31 86 ARG A O 1
ATOM 677 N N . ALA A 1 87 ? 5.924 -3.256 -5.077 1.00 95.31 87 ALA A N 1
ATOM 678 C CA . ALA A 1 87 ? 6.159 -3.177 -6.516 1.00 95.31 87 ALA A CA 1
ATOM 679 C C . ALA A 1 87 ? 7.275 -4.136 -6.962 1.00 95.31 87 ALA A C 1
ATOM 681 O O . ALA A 1 87 ? 7.077 -4.902 -7.907 1.00 95.31 87 ALA A O 1
ATOM 682 N N . VAL A 1 88 ? 8.407 -4.157 -6.245 1.00 96.81 88 VAL A N 1
ATOM 683 C CA . VAL A 1 88 ? 9.533 -5.073 -6.512 1.00 96.81 88 VAL A CA 1
ATOM 684 C C . VAL A 1 88 ? 9.084 -6.527 -6.403 1.00 96.81 88 VAL A C 1
ATOM 686 O O . VAL A 1 88 ? 9.192 -7.282 -7.371 1.00 96.81 88 VAL A O 1
ATOM 689 N N . ARG A 1 89 ? 8.488 -6.913 -5.266 1.00 95.81 89 ARG A N 1
ATOM 690 C CA . ARG A 1 89 ? 8.016 -8.288 -5.034 1.00 95.81 89 ARG A CA 1
ATOM 691 C C . ARG A 1 89 ? 7.042 -8.746 -6.116 1.00 95.81 89 ARG A C 1
ATOM 693 O O . ARG A 1 89 ? 7.127 -9.879 -6.594 1.00 95.81 89 ARG A O 1
ATOM 700 N N . ARG A 1 90 ? 6.094 -7.891 -6.514 1.00 94.94 90 ARG A N 1
ATOM 701 C CA . ARG A 1 90 ? 5.109 -8.234 -7.550 1.00 94.94 90 ARG A CA 1
ATOM 702 C C . ARG A 1 90 ? 5.744 -8.318 -8.938 1.00 94.94 90 ARG A C 1
ATOM 704 O O . ARG A 1 90 ? 5.392 -9.230 -9.687 1.00 94.94 90 ARG A O 1
ATOM 711 N N . ALA A 1 91 ? 6.696 -7.446 -9.267 1.00 96.06 91 ALA A N 1
ATOM 712 C CA . ALA A 1 91 ? 7.440 -7.520 -10.522 1.00 96.06 91 ALA A CA 1
ATOM 713 C C . ALA A 1 91 ? 8.252 -8.818 -10.634 1.00 96.06 91 ALA A C 1
ATOM 715 O O . ALA A 1 91 ? 8.177 -9.493 -11.661 1.00 96.06 91 ALA A O 1
ATOM 716 N N . GLU A 1 92 ? 8.943 -9.226 -9.568 1.00 96.12 92 GLU A N 1
ATOM 717 C CA . GLU A 1 92 ? 9.681 -10.494 -9.515 1.00 96.12 92 GLU A CA 1
ATOM 718 C C . GLU A 1 92 ? 8.763 -11.713 -9.662 1.00 96.12 92 GLU A C 1
ATOM 720 O O . GLU A 1 92 ? 9.087 -12.672 -10.367 1.00 96.12 92 GLU A O 1
ATOM 725 N N . LEU A 1 93 ? 7.602 -11.694 -9.001 1.00 95.75 93 LEU A N 1
ATOM 726 C CA . LEU A 1 93 ? 6.603 -12.755 -9.124 1.00 95.75 93 LEU A CA 1
ATOM 727 C C . LEU A 1 93 ? 6.086 -12.873 -10.556 1.00 95.75 93 LEU A C 1
ATOM 729 O O . LEU A 1 93 ? 6.037 -13.981 -11.092 1.00 95.75 93 LEU A O 1
ATOM 733 N N . LEU A 1 94 ? 5.736 -11.749 -11.187 1.00 95.00 94 LEU A N 1
ATOM 734 C CA . LEU A 1 94 ? 5.270 -11.770 -12.567 1.00 95.00 94 LEU A CA 1
ATOM 735 C C . LEU A 1 94 ? 6.386 -12.227 -13.504 1.00 95.00 94 LEU A C 1
ATOM 737 O O . LEU A 1 94 ? 6.139 -13.106 -14.321 1.00 95.00 94 LEU A O 1
ATOM 741 N N . HIS A 1 95 ? 7.605 -11.705 -13.348 1.00 95.19 95 HIS A N 1
ATOM 742 C CA . HIS A 1 95 ? 8.759 -12.103 -14.151 1.00 95.19 95 HIS A CA 1
ATOM 743 C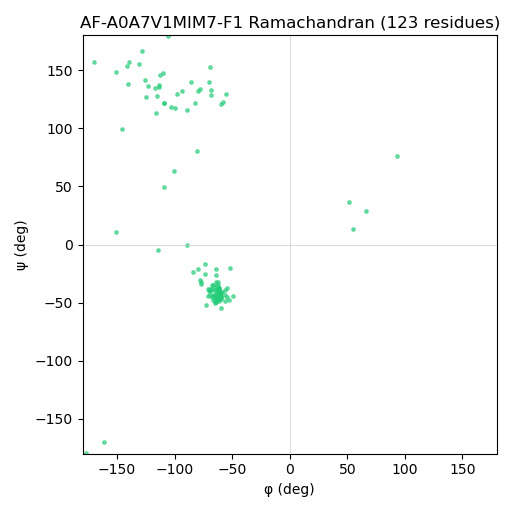 C . HIS A 1 95 ? 8.950 -13.621 -14.142 1.00 95.19 95 HIS A C 1
ATOM 745 O O . HIS A 1 95 ? 9.056 -14.226 -15.207 1.00 95.19 95 HIS A O 1
ATOM 751 N N . ARG A 1 96 ? 8.903 -14.247 -12.960 1.00 96.62 96 ARG A N 1
ATOM 752 C CA . ARG A 1 96 ? 9.000 -15.707 -12.825 1.00 96.62 96 ARG A CA 1
ATOM 753 C C . ARG A 1 96 ? 7.838 -16.458 -13.472 1.00 96.62 96 ARG A C 1
ATOM 755 O O . ARG A 1 96 ? 8.037 -17.566 -13.946 1.00 96.62 96 ARG A O 1
ATOM 762 N N . ALA A 1 97 ? 6.638 -15.883 -13.480 1.00 95.62 97 ALA A N 1
ATOM 763 C CA . ALA A 1 97 ? 5.457 -16.527 -14.049 1.00 95.62 97 ALA A CA 1
ATOM 764 C C . ALA A 1 97 ? 5.414 -16.474 -15.585 1.00 95.62 97 ALA A C 1
ATOM 766 O O . ALA A 1 97 ? 4.857 -17.378 -16.203 1.00 95.62 97 ALA A O 1
ATOM 767 N N . ILE A 1 98 ? 5.952 -15.415 -16.199 1.00 94.06 98 ILE A N 1
ATOM 768 C CA . ILE A 1 98 ? 5.848 -15.190 -17.653 1.00 94.06 98 ILE A CA 1
ATOM 769 C C . ILE A 1 98 ? 7.186 -15.258 -18.394 1.00 94.06 98 ILE A C 1
ATOM 771 O O . ILE A 1 98 ? 7.189 -15.120 -19.615 1.00 94.06 98 ILE A O 1
ATOM 775 N N . GLU A 1 99 ? 8.300 -15.408 -17.671 1.00 93.81 99 GLU A N 1
ATOM 776 C CA . GLU A 1 99 ? 9.677 -15.462 -18.188 1.00 93.81 99 GLU A CA 1
ATOM 777 C C . GLU A 1 99 ? 10.032 -14.289 -19.118 1.00 93.81 99 GLU A C 1
ATOM 779 O O . GLU A 1 99 ? 10.742 -14.425 -20.114 1.00 93.81 99 GLU A O 1
ATOM 784 N N . ARG A 1 100 ? 9.512 -13.097 -18.808 1.00 91.81 100 ARG A N 1
ATOM 785 C CA . ARG A 1 100 ? 9.732 -11.872 -19.591 1.00 91.81 100 ARG A CA 1
ATOM 786 C C . ARG A 1 100 ? 10.138 -10.710 -18.702 1.00 91.81 100 ARG A C 1
ATOM 788 O O . ARG A 1 100 ? 9.796 -10.725 -17.521 1.00 91.81 100 ARG A O 1
ATOM 795 N N . PRO A 1 101 ? 10.840 -9.696 -19.237 1.00 93.25 101 PRO A N 1
ATOM 796 C CA . PRO A 1 101 ? 11.205 -8.514 -18.467 1.00 93.25 101 PRO A CA 1
ATOM 797 C C . PRO A 1 101 ? 9.976 -7.837 -17.848 1.00 93.25 101 PRO A C 1
ATOM 799 O O . PRO A 1 101 ? 9.002 -7.549 -18.550 1.00 93.25 101 PRO A O 1
ATOM 802 N N . VAL A 1 102 ? 10.043 -7.566 -16.543 1.00 95.81 102 VAL A N 1
ATOM 803 C CA . VAL A 1 102 ? 9.028 -6.807 -15.804 1.00 95.81 102 VAL A CA 1
ATOM 804 C C . VAL A 1 102 ? 9.706 -5.642 -15.099 1.00 95.81 102 VAL A C 1
ATOM 806 O O . VAL A 1 102 ? 10.685 -5.829 -14.385 1.00 95.81 102 VAL A O 1
ATOM 809 N N . ILE A 1 103 ? 9.187 -4.443 -15.318 1.00 95.06 103 ILE A N 1
ATOM 810 C CA . ILE A 1 103 ? 9.619 -3.205 -14.682 1.00 95.06 103 ILE A CA 1
ATOM 811 C C . ILE A 1 103 ? 8.664 -2.939 -13.516 1.00 95.06 103 ILE A C 1
ATOM 813 O O . ILE A 1 103 ? 7.444 -2.987 -13.689 1.00 95.06 103 ILE A O 1
ATOM 817 N N . ALA A 1 104 ? 9.212 -2.681 -12.333 1.00 97.12 104 ALA A N 1
ATOM 818 C CA . ALA A 1 104 ? 8.448 -2.229 -11.178 1.00 97.12 104 ALA A CA 1
ATOM 819 C C . ALA A 1 104 ? 8.288 -0.705 -11.221 1.00 97.12 104 ALA A C 1
ATOM 821 O O . ALA A 1 104 ? 9.240 0.005 -11.552 1.00 97.12 104 ALA A O 1
ATOM 822 N N . ALA A 1 105 ? 7.109 -0.213 -10.854 1.00 96.50 105 ALA A N 1
ATOM 823 C CA . ALA A 1 105 ? 6.828 1.206 -10.708 1.00 96.50 105 ALA A CA 1
ATOM 824 C C . ALA A 1 105 ? 5.915 1.496 -9.513 1.00 96.50 105 ALA A C 1
ATOM 826 O O . ALA A 1 105 ? 5.088 0.664 -9.128 1.00 96.50 105 ALA A O 1
ATOM 827 N N . VAL A 1 106 ? 6.033 2.704 -8.969 1.00 95.81 106 VAL A N 1
ATOM 828 C CA . VAL A 1 106 ? 5.156 3.253 -7.929 1.00 95.81 106 VAL A CA 1
ATOM 829 C C . VAL A 1 106 ? 4.590 4.599 -8.378 1.00 95.81 106 VAL A C 1
ATOM 831 O O . VAL A 1 106 ? 5.276 5.411 -8.991 1.00 95.81 106 VAL A O 1
ATOM 834 N N . ALA A 1 107 ? 3.324 4.870 -8.074 1.00 93.25 107 ALA A N 1
ATOM 835 C CA . ALA A 1 107 ? 2.681 6.136 -8.413 1.00 93.25 107 ALA A CA 1
ATOM 836 C C . ALA A 1 107 ? 1.759 6.618 -7.288 1.00 93.25 107 ALA A C 1
ATOM 838 O O . ALA A 1 107 ? 0.991 5.846 -6.724 1.00 93.25 107 ALA A O 1
ATOM 839 N N . GLY A 1 108 ? 1.801 7.919 -6.995 1.00 91.25 108 GLY A N 1
ATOM 840 C CA . GLY A 1 108 ? 0.985 8.549 -5.958 1.00 91.25 108 GLY A CA 1
ATOM 841 C C . GLY A 1 108 ? 1.180 10.062 -5.898 1.00 91.25 108 GLY A C 1
ATOM 842 O O . GLY A 1 108 ? 1.933 10.626 -6.691 1.00 91.25 108 GLY A O 1
ATOM 843 N N . ARG A 1 109 ? 0.496 10.754 -4.973 1.00 91.44 109 ARG A N 1
ATOM 844 C CA . ARG A 1 109 ? 0.552 12.234 -4.886 1.00 91.44 109 ARG A CA 1
ATOM 845 C C . ARG A 1 109 ? 1.868 12.776 -4.324 1.00 91.44 109 ARG A C 1
ATOM 847 O O . ARG A 1 109 ? 2.144 13.963 -4.465 1.00 91.44 109 ARG A O 1
ATOM 854 N N . GLY A 1 110 ? 2.651 11.929 -3.668 1.00 92.75 110 GLY A N 1
ATOM 855 C CA . GLY A 1 110 ? 3.950 12.266 -3.103 1.00 92.75 110 GLY A CA 1
ATOM 856 C C . GLY A 1 110 ? 4.674 11.007 -2.647 1.00 92.75 110 GLY A C 1
ATOM 857 O O . GLY A 1 110 ? 4.035 9.987 -2.396 1.00 92.75 110 GLY A O 1
ATOM 858 N N . ILE A 1 111 ? 5.998 11.090 -2.552 1.00 96.06 111 ILE A N 1
ATOM 859 C CA . ILE A 1 111 ? 6.883 9.997 -2.143 1.00 96.06 111 ILE A CA 1
ATOM 860 C C . ILE A 1 111 ? 7.707 10.430 -0.933 1.00 96.06 111 ILE A C 1
ATOM 862 O O . ILE A 1 111 ? 8.189 11.565 -0.887 1.00 96.06 111 ILE A O 1
ATOM 866 N N . THR A 1 112 ? 7.853 9.553 0.064 1.00 97.31 112 THR A N 1
ATOM 867 C CA . THR A 1 112 ? 8.732 9.840 1.206 1.00 97.31 112 THR A CA 1
ATOM 868 C C . THR A 1 112 ? 10.207 9.827 0.771 1.00 97.31 112 THR A C 1
ATOM 870 O O . THR A 1 112 ? 10.564 9.135 -0.187 1.00 97.31 112 THR A O 1
ATOM 873 N N . PRO A 1 113 ? 11.112 10.560 1.448 1.00 98.00 113 PRO A N 1
ATOM 874 C CA . PRO A 1 113 ? 12.541 10.531 1.121 1.00 98.00 113 PRO A CA 1
ATOM 875 C C . PRO A 1 113 ? 13.151 9.123 1.168 1.00 98.00 113 PRO A C 1
ATOM 877 O O . PRO A 1 113 ? 13.954 8.774 0.304 1.00 98.00 113 PRO A O 1
ATOM 880 N N . GLN A 1 114 ? 12.738 8.313 2.145 1.00 98.00 114 GLN A N 1
ATOM 881 C CA . GLN A 1 114 ? 13.160 6.925 2.321 1.00 98.00 114 GLN A CA 1
ATOM 882 C C . GLN A 1 114 ? 12.687 6.061 1.152 1.00 98.00 114 GLN A C 1
ATOM 884 O O . GLN A 1 114 ? 13.504 5.408 0.511 1.00 98.00 114 GLN A O 1
ATOM 889 N N . ALA A 1 115 ? 11.405 6.152 0.783 1.00 97.12 115 ALA A N 1
ATOM 890 C CA . ALA A 1 115 ? 10.867 5.442 -0.373 1.00 97.12 115 ALA A CA 1
ATOM 891 C C . ALA A 1 115 ? 11.550 5.872 -1.679 1.00 97.12 115 ALA A C 1
ATOM 893 O O . ALA A 1 115 ? 11.835 5.044 -2.533 1.00 97.12 115 ALA A O 1
ATOM 894 N N . SER A 1 116 ? 11.884 7.157 -1.831 1.00 97.81 116 SER A N 1
ATOM 895 C CA . SER A 1 116 ? 12.617 7.661 -2.999 1.00 97.81 116 SER A CA 1
ATOM 896 C C . SER A 1 116 ? 14.061 7.147 -3.069 1.00 97.81 116 SER A C 1
ATOM 898 O O . SER A 1 116 ? 14.596 6.921 -4.158 1.00 97.81 116 SER A O 1
ATOM 900 N N . ALA A 1 117 ? 14.728 6.975 -1.925 1.00 98.12 117 ALA A N 1
ATOM 901 C CA . ALA A 1 117 ? 16.037 6.331 -1.869 1.00 98.12 117 ALA A CA 1
ATOM 902 C C . ALA A 1 117 ? 15.927 4.846 -2.241 1.00 98.12 117 ALA A C 1
ATOM 904 O O . ALA A 1 117 ? 16.641 4.394 -3.134 1.00 98.12 117 ALA A O 1
ATOM 905 N N . LEU A 1 118 ? 14.964 4.143 -1.643 1.00 98.06 118 LEU A N 1
ATOM 906 C CA . LEU A 1 118 ? 14.708 2.724 -1.866 1.00 98.06 118 LEU A CA 1
ATOM 907 C C . LEU A 1 118 ? 14.327 2.421 -3.324 1.00 98.06 118 LEU A C 1
ATOM 909 O O . LEU A 1 118 ? 14.834 1.479 -3.926 1.00 98.06 118 LEU A O 1
ATOM 913 N N . ALA A 1 119 ? 13.481 3.255 -3.933 1.00 97.75 119 ALA A N 1
ATOM 914 C CA . ALA A 1 119 ? 13.089 3.114 -5.332 1.00 97.75 119 ALA A CA 1
ATOM 915 C C . ALA A 1 119 ? 14.298 3.221 -6.268 1.00 97.75 119 ALA A C 1
ATOM 917 O O . ALA A 1 119 ? 14.443 2.421 -7.189 1.00 97.75 119 ALA A O 1
ATOM 918 N N . ARG A 1 120 ? 15.215 4.159 -5.998 1.00 97.69 120 ARG A N 1
ATOM 919 C CA . ARG A 1 120 ? 16.461 4.292 -6.767 1.00 97.69 120 ARG A CA 1
ATOM 920 C C . ARG A 1 120 ? 17.400 3.110 -6.563 1.00 97.69 120 ARG A C 1
ATOM 922 O O . ARG A 1 120 ? 18.031 2.691 -7.526 1.00 97.69 120 ARG A O 1
ATOM 929 N N . GLU A 1 121 ? 17.480 2.582 -5.345 1.00 97.81 121 GLU A N 1
ATOM 930 C CA . GLU A 1 121 ? 18.281 1.397 -5.030 1.00 97.81 121 GLU A CA 1
ATOM 931 C C . GLU A 1 121 ? 17.804 0.165 -5.812 1.00 97.81 121 GLU A C 1
ATOM 933 O O . GLU A 1 121 ? 18.616 -0.516 -6.435 1.00 97.81 121 GLU A O 1
ATOM 938 N N . TYR A 1 122 ? 16.491 -0.074 -5.856 1.00 96.81 122 TYR A N 1
ATOM 939 C CA . TYR A 1 122 ? 15.905 -1.228 -6.547 1.00 96.81 122 TYR A CA 1
ATOM 940 C C . TYR A 1 122 ? 15.568 -0.992 -8.029 1.00 96.81 122 TYR A C 1
ATOM 942 O O . TYR A 1 122 ? 15.066 -1.896 -8.695 1.00 96.81 122 TYR A O 1
ATOM 950 N N . GLY A 1 123 ? 15.822 0.205 -8.568 1.00 96.19 123 GLY A N 1
ATOM 951 C CA . GLY A 1 123 ? 15.486 0.546 -9.955 1.00 96.19 123 GLY A CA 1
ATOM 952 C C . GLY A 1 123 ? 13.979 0.595 -10.242 1.00 96.19 123 GLY A C 1
ATOM 953 O O . GLY A 1 123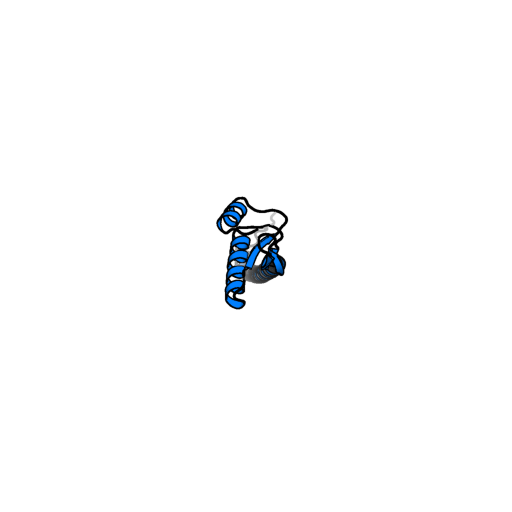 ? 13.557 0.320 -11.367 1.00 96.19 123 GLY A O 1
ATOM 954 N N . VAL A 1 124 ? 13.174 0.925 -9.231 1.00 97.31 124 VAL A N 1
ATOM 955 C CA . VAL A 1 124 ? 11.728 1.147 -9.349 1.00 97.31 124 VAL A CA 1
ATOM 956 C C . VAL A 1 124 ? 11.473 2.530 -9.941 1.00 97.31 124 VAL A C 1
ATOM 958 O O . VAL A 1 124 ? 12.093 3.512 -9.525 1.00 97.31 124 VAL A O 1
ATOM 961 N N . TRP A 1 125 ? 10.565 2.580 -10.915 1.00 91.25 125 TRP A N 1
ATOM 962 C CA . TRP A 1 125 ? 10.175 3.793 -11.636 1.00 91.25 125 TRP A CA 1
ATOM 963 C C . TRP A 1 125 ? 9.081 4.591 -10.929 1.00 91.25 125 TRP A C 1
ATOM 965 O O . TRP A 1 125 ? 8.186 3.968 -10.313 1.00 91.25 125 TRP A O 1
#

Mean predicted aligned error: 10.69 Å